Protein AF-A0AAN4WW87-F1 (afdb_monomer_lite)

pLDDT: mean 73.26, std 15.45, range [35.81, 91.38]

Structure (mmCIF, N/CA/C/O backbone):
data_AF-A0AAN4WW87-F1
#
_entry.id   AF-A0AAN4WW87-F1
#
loop_
_atom_site.group_PDB
_atom_site.id
_atom_site.type_symbol
_atom_site.label_atom_id
_atom_site.label_alt_id
_atom_site.label_comp_id
_atom_site.label_asym_id
_atom_site.label_entity_id
_atom_site.label_seq_id
_atom_site.pdbx_PDB_ins_code
_atom_site.Cartn_x
_atom_site.Cartn_y
_atom_site.Cartn_z
_atom_site.occupancy
_atom_site.B_iso_or_equiv
_atom_site.auth_seq_id
_atom_site.auth_comp_id
_atom_site.auth_asym_id
_atom_site.auth_atom_id
_atom_site.pdbx_PDB_model_num
ATOM 1 N N . MET A 1 1 ? -19.465 3.456 -8.765 1.00 35.81 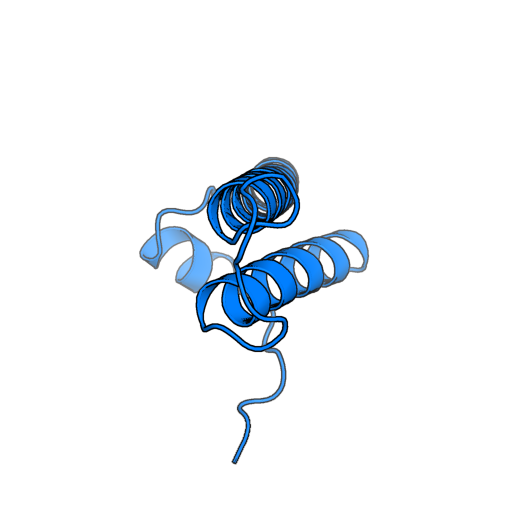1 MET A N 1
ATOM 2 C CA . MET A 1 1 ? -18.418 2.772 -9.561 1.00 35.81 1 MET A CA 1
ATOM 3 C C . MET A 1 1 ? -17.169 2.601 -8.701 1.00 35.81 1 MET A C 1
ATOM 5 O O . MET A 1 1 ? -16.387 3.532 -8.582 1.00 35.81 1 MET A O 1
ATOM 9 N N . THR A 1 2 ? -16.982 1.454 -8.047 1.00 40.78 2 THR A N 1
ATOM 10 C CA . THR A 1 2 ? -15.699 1.121 -7.407 1.00 40.78 2 THR A CA 1
ATOM 11 C C . THR A 1 2 ? -14.729 0.690 -8.507 1.00 40.78 2 THR A C 1
ATOM 13 O O . THR A 1 2 ? -15.041 -0.251 -9.244 1.00 40.78 2 THR A O 1
ATOM 16 N N . PRO A 1 3 ? -13.580 1.361 -8.705 1.00 44.72 3 PRO A N 1
ATOM 17 C CA . PRO A 1 3 ? -12.626 0.913 -9.703 1.00 44.72 3 PRO A CA 1
ATOM 18 C C . PRO A 1 3 ? -12.115 -0.456 -9.253 1.00 44.72 3 PRO A C 1
ATOM 20 O O . PRO A 1 3 ? -11.422 -0.564 -8.243 1.00 44.72 3 PRO A O 1
ATOM 23 N N . LYS A 1 4 ? -12.515 -1.508 -9.982 1.00 49.41 4 LYS A N 1
ATOM 24 C CA . LYS A 1 4 ? -12.000 -2.873 -9.835 1.00 49.41 4 LYS A CA 1
ATOM 25 C C . LYS A 1 4 ? -10.495 -2.787 -9.606 1.00 49.41 4 LYS A C 1
ATOM 27 O O . LYS A 1 4 ? -9.815 -2.229 -10.464 1.00 49.41 4 LYS A O 1
ATOM 32 N N . ASN A 1 5 ? -10.038 -3.316 -8.467 1.00 50.75 5 ASN A N 1
ATOM 33 C CA . ASN A 1 5 ? -8.650 -3.560 -8.063 1.00 50.75 5 ASN A CA 1
ATOM 34 C C . ASN A 1 5 ? -7.738 -3.825 -9.275 1.00 50.75 5 ASN A C 1
ATOM 36 O O . ASN A 1 5 ? -7.475 -4.970 -9.635 1.00 50.75 5 ASN A O 1
ATOM 40 N N . ARG A 1 6 ? -7.266 -2.769 -9.945 1.00 56.66 6 ARG A N 1
ATOM 41 C CA . ARG A 1 6 ? -6.224 -2.889 -10.956 1.00 56.66 6 ARG A CA 1
ATOM 42 C C . ARG A 1 6 ? -4.939 -2.956 -10.162 1.00 56.66 6 ARG A C 1
ATOM 44 O O . ARG A 1 6 ? -4.624 -2.022 -9.429 1.00 56.66 6 ARG A O 1
ATOM 51 N N . LEU A 1 7 ? -4.249 -4.083 -10.296 1.00 58.66 7 LEU A N 1
ATOM 52 C CA . LEU A 1 7 ? -2.876 -4.260 -9.847 1.00 58.66 7 LEU A CA 1
ATOM 53 C C . LEU A 1 7 ? -2.115 -2.991 -10.238 1.00 58.66 7 LEU A C 1
ATOM 55 O O . LEU A 1 7 ? -2.225 -2.556 -11.391 1.00 58.66 7 LEU A O 1
ATOM 59 N N . LEU A 1 8 ? -1.433 -2.359 -9.284 1.00 63.03 8 LEU A N 1
ATOM 60 C CA . LEU A 1 8 ? -0.548 -1.243 -9.589 1.00 63.03 8 LEU A CA 1
ATOM 61 C C . LEU A 1 8 ? 0.540 -1.756 -10.536 1.00 63.03 8 LEU A C 1
ATOM 63 O O . LEU A 1 8 ? 1.544 -2.312 -10.099 1.00 63.03 8 LEU A O 1
ATOM 67 N N . ARG A 1 9 ? 0.281 -1.628 -11.843 1.00 63.72 9 ARG A N 1
ATOM 68 C CA . ARG A 1 9 ? 1.232 -1.950 -12.906 1.00 63.72 9 ARG A CA 1
ATOM 69 C C . ARG A 1 9 ? 2.506 -1.157 -12.661 1.00 63.72 9 ARG A C 1
ATOM 71 O O . ARG A 1 9 ? 2.430 -0.036 -12.150 1.00 63.72 9 ARG A O 1
ATOM 78 N N . ASP A 1 10 ? 3.636 -1.743 -13.030 1.00 65.25 10 ASP A N 1
ATOM 79 C CA . ASP A 1 10 ? 4.961 -1.287 -12.614 1.00 65.25 10 ASP A CA 1
ATOM 80 C C . ASP A 1 10 ? 5.175 0.215 -12.848 1.00 65.25 10 ASP A C 1
ATOM 82 O O . ASP A 1 10 ? 5.569 0.915 -11.920 1.00 65.25 10 ASP A O 1
ATOM 86 N N . ASP A 1 11 ? 4.752 0.744 -13.997 1.00 67.19 11 ASP A N 1
ATOM 87 C CA . ASP A 1 11 ? 4.863 2.174 -14.325 1.00 67.19 11 ASP A CA 1
ATOM 88 C C . ASP A 1 11 ? 4.057 3.082 -13.389 1.00 67.19 11 ASP A C 1
ATOM 90 O O . ASP A 1 11 ? 4.496 4.164 -12.996 1.00 67.19 11 ASP A O 1
ATOM 94 N N . ARG A 1 12 ? 2.848 2.653 -13.010 1.00 71.12 12 ARG A N 1
ATOM 95 C CA . ARG A 1 12 ? 1.980 3.421 -12.109 1.00 71.12 12 ARG A CA 1
ATOM 96 C C . ARG A 1 12 ? 2.464 3.321 -10.668 1.00 71.12 12 ARG A C 1
ATOM 98 O O . ARG A 1 12 ? 2.368 4.297 -9.933 1.00 71.12 12 ARG A O 1
ATOM 105 N N . ALA A 1 13 ? 3.004 2.170 -10.280 1.00 72.94 13 ALA A N 1
ATOM 106 C CA . ALA A 1 13 ? 3.648 1.988 -8.989 1.00 72.94 13 ALA A CA 1
ATOM 107 C C . ALA A 1 13 ? 4.887 2.890 -8.845 1.00 72.94 13 ALA A C 1
ATOM 109 O O . ALA A 1 13 ? 5.017 3.560 -7.823 1.00 72.94 13 ALA A O 1
ATOM 110 N N . ILE A 1 14 ? 5.734 2.968 -9.878 1.00 73.38 14 ILE A N 1
ATOM 111 C CA . ILE A 1 14 ? 6.925 3.834 -9.903 1.00 73.38 14 ILE A CA 1
ATOM 112 C C . ILE A 1 14 ? 6.529 5.309 -9.779 1.00 73.38 14 ILE A C 1
ATOM 114 O O . ILE A 1 14 ? 7.081 6.019 -8.944 1.00 73.38 14 ILE A O 1
ATOM 118 N N . LYS A 1 15 ? 5.507 5.762 -10.521 1.00 78.25 15 LYS A N 1
ATOM 119 C CA . LYS A 1 15 ? 4.979 7.139 -10.406 1.00 78.25 15 LYS A CA 1
ATOM 120 C C . LYS A 1 15 ? 4.442 7.480 -9.012 1.00 78.25 15 LYS A C 1
ATOM 122 O O . LYS A 1 15 ? 4.429 8.643 -8.635 1.00 78.25 15 LYS A O 1
ATOM 127 N N . MET A 1 16 ? 3.995 6.480 -8.256 1.00 76.25 16 MET A N 1
ATOM 128 C CA . MET A 1 16 ? 3.537 6.636 -6.872 1.00 76.25 16 MET A CA 1
ATOM 129 C C . MET A 1 16 ? 4.669 6.477 -5.839 1.00 76.25 16 MET A C 1
ATOM 131 O O . MET A 1 16 ? 4.391 6.447 -4.644 1.00 76.25 16 MET A O 1
ATOM 135 N N . GLY A 1 17 ? 5.926 6.349 -6.279 1.00 81.56 17 GLY A N 1
ATOM 136 C CA . GLY A 1 17 ? 7.098 6.207 -5.410 1.00 81.56 17 GLY A CA 1
ATOM 137 C C . GLY A 1 17 ? 7.379 4.779 -4.931 1.00 81.56 17 GLY A C 1
ATOM 138 O O . GLY A 1 17 ? 8.251 4.577 -4.089 1.00 81.56 17 GLY A O 1
ATOM 139 N N . TYR A 1 18 ? 6.674 3.766 -5.445 1.00 85.31 18 TYR A N 1
ATOM 140 C CA . TYR A 1 18 ? 6.974 2.369 -5.123 1.00 85.31 18 TYR A CA 1
ATOM 141 C C . TYR A 1 18 ? 8.103 1.824 -5.997 1.00 85.31 18 TYR A C 1
ATOM 143 O O . TYR A 1 18 ? 8.228 2.158 -7.173 1.00 85.31 18 TYR A O 1
ATOM 151 N N . SER A 1 19 ? 8.887 0.901 -5.436 1.00 84.50 19 SER A N 1
ATOM 152 C CA . SER A 1 19 ? 9.960 0.224 -6.168 1.00 84.50 19 SER A CA 1
ATOM 153 C C . SER A 1 19 ? 9.443 -0.474 -7.429 1.00 84.50 19 SER A C 1
ATOM 155 O O . SER A 1 19 ? 8.378 -1.091 -7.395 1.00 84.50 19 SER A O 1
ATOM 157 N N . ALA A 1 20 ? 10.225 -0.422 -8.512 1.00 82.06 20 ALA A N 1
ATOM 158 C CA . ALA A 1 20 ? 9.987 -1.195 -9.731 1.00 82.06 20 ALA A CA 1
ATOM 159 C C . ALA A 1 20 ? 10.057 -2.712 -9.476 1.00 82.06 20 ALA A C 1
ATOM 161 O O . ALA A 1 20 ? 9.311 -3.475 -10.085 1.00 82.06 20 ALA A O 1
ATOM 162 N N . ASP A 1 21 ? 10.892 -3.144 -8.525 1.00 86.75 21 ASP A N 1
ATOM 163 C CA . ASP A 1 21 ? 11.013 -4.544 -8.127 1.00 86.75 21 ASP A CA 1
ATOM 164 C C . ASP A 1 21 ? 9.754 -5.004 -7.381 1.00 86.75 21 ASP A C 1
ATOM 166 O O . ASP A 1 21 ? 9.401 -4.520 -6.299 1.00 86.75 21 ASP A O 1
ATOM 170 N N . LYS A 1 22 ? 9.098 -6.007 -7.960 1.00 84.88 22 LYS A N 1
ATOM 171 C CA . LYS A 1 22 ? 7.870 -6.611 -7.452 1.00 84.88 22 LYS A CA 1
ATOM 172 C C . LYS A 1 22 ? 8.008 -7.172 -6.034 1.00 84.88 22 LYS A C 1
ATOM 174 O O . LYS A 1 22 ? 7.084 -7.017 -5.230 1.00 84.88 22 LYS A O 1
ATOM 179 N N . ARG A 1 23 ? 9.141 -7.800 -5.686 1.00 87.62 23 ARG A N 1
ATOM 180 C CA . ARG A 1 23 ? 9.380 -8.347 -4.336 1.00 87.62 23 ARG A CA 1
ATOM 181 C C . ARG A 1 23 ? 9.499 -7.220 -3.316 1.00 87.62 23 ARG A C 1
ATOM 183 O O . ARG A 1 23 ? 8.854 -7.286 -2.266 1.00 87.62 23 ARG A O 1
ATOM 190 N N . LYS A 1 24 ? 10.258 -6.171 -3.648 1.00 89.25 24 LYS A N 1
ATOM 191 C CA . LYS A 1 24 ? 10.409 -4.979 -2.796 1.00 89.25 24 LYS A CA 1
ATOM 192 C C . LYS A 1 24 ? 9.073 -4.266 -2.609 1.00 89.25 24 LYS A C 1
ATOM 194 O O . LYS A 1 24 ? 8.683 -3.988 -1.479 1.00 89.25 24 LYS A O 1
ATOM 199 N N . ARG A 1 25 ? 8.309 -4.074 -3.685 1.00 88.06 25 ARG A N 1
ATOM 200 C CA . ARG A 1 25 ? 6.980 -3.448 -3.655 1.00 88.06 25 ARG A CA 1
ATOM 201 C C . ARG A 1 25 ? 5.966 -4.235 -2.827 1.00 88.06 25 ARG A C 1
ATOM 203 O O . ARG A 1 25 ? 5.254 -3.646 -2.017 1.00 88.06 25 ARG A O 1
ATOM 210 N N . LYS A 1 26 ? 5.944 -5.567 -2.942 1.00 89.81 26 LYS A N 1
ATOM 211 C CA . LYS A 1 26 ? 5.123 -6.429 -2.074 1.00 89.81 26 LYS A CA 1
ATOM 212 C C . LYS A 1 26 ? 5.440 -6.194 -0.595 1.00 89.81 26 LYS A C 1
ATOM 214 O O . LYS A 1 26 ? 4.522 -6.050 0.213 1.00 89.81 26 LYS A O 1
ATOM 219 N N . ASN A 1 27 ? 6.724 -6.148 -0.240 1.00 91.38 27 ASN A N 1
ATOM 220 C CA . ASN A 1 27 ? 7.147 -5.887 1.135 1.00 91.38 27 ASN A CA 1
ATOM 221 C C . ASN A 1 27 ? 6.773 -4.468 1.583 1.00 91.38 27 ASN A C 1
ATOM 223 O O . ASN A 1 27 ? 6.232 -4.322 2.676 1.00 91.38 27 ASN A O 1
ATOM 227 N N . GLN A 1 28 ? 6.944 -3.460 0.724 1.00 90.25 28 GLN A N 1
ATOM 228 C CA . GLN A 1 28 ? 6.543 -2.077 0.996 1.00 90.25 28 GLN A CA 1
ATOM 229 C C . GLN A 1 28 ? 5.050 -1.979 1.336 1.00 90.25 28 GLN A C 1
ATOM 231 O O . GLN A 1 28 ? 4.681 -1.410 2.358 1.00 90.25 28 GLN A O 1
ATOM 236 N N . HIS A 1 29 ? 4.177 -2.607 0.540 1.00 91.19 29 HIS A N 1
ATOM 237 C CA . HIS A 1 29 ? 2.744 -2.622 0.834 1.00 91.19 29 HIS A CA 1
ATOM 238 C C . HIS A 1 29 ? 2.429 -3.315 2.170 1.00 91.19 29 HIS A C 1
ATOM 240 O O . HIS A 1 29 ? 1.585 -2.831 2.919 1.00 91.19 29 HIS A O 1
ATOM 246 N N . ARG A 1 30 ? 3.119 -4.412 2.516 1.00 90.81 30 ARG A N 1
ATOM 247 C CA . ARG A 1 30 ? 2.934 -5.084 3.817 1.00 90.81 30 ARG A CA 1
ATOM 248 C C . ARG A 1 30 ? 3.360 -4.205 4.993 1.00 90.81 30 ARG A C 1
ATOM 250 O O . ARG A 1 30 ? 2.669 -4.204 6.008 1.00 90.81 30 ARG A O 1
ATOM 257 N N . VAL A 1 31 ? 4.483 -3.497 4.872 1.00 91.31 31 VAL A N 1
ATOM 258 C CA . VAL A 1 31 ? 4.987 -2.587 5.913 1.00 91.31 31 VAL A CA 1
ATOM 259 C C . VAL A 1 31 ? 4.022 -1.419 6.103 1.00 91.31 31 VAL A C 1
ATOM 261 O O . VAL A 1 31 ? 3.556 -1.210 7.220 1.00 91.31 31 VAL A O 1
ATOM 264 N N . ASN A 1 32 ? 3.625 -0.751 5.018 1.00 87.50 32 ASN A N 1
ATOM 265 C CA . ASN A 1 32 ? 2.693 0.376 5.074 1.00 87.50 32 ASN A CA 1
ATOM 266 C C . ASN A 1 32 ? 1.337 -0.040 5.664 1.00 87.50 32 ASN A C 1
ATOM 268 O O . ASN A 1 32 ? 0.798 0.657 6.516 1.00 87.50 32 ASN A O 1
ATOM 272 N N . ALA A 1 33 ? 0.804 -1.210 5.284 1.00 87.94 33 ALA A N 1
ATOM 273 C CA . ALA A 1 33 ? -0.425 -1.733 5.879 1.00 87.94 33 ALA A CA 1
ATOM 274 C C . ALA A 1 33 ? -0.299 -1.930 7.397 1.00 87.94 33 ALA A C 1
ATOM 276 O O . ALA A 1 33 ? -1.203 -1.562 8.141 1.00 87.94 33 ALA A O 1
ATOM 277 N N . LYS A 1 34 ? 0.814 -2.507 7.867 1.00 86.62 34 LYS A N 1
ATOM 278 C CA . LYS A 1 34 ? 1.053 -2.707 9.304 1.00 86.62 34 LYS A CA 1
ATOM 279 C C . LYS A 1 34 ? 1.167 -1.383 10.050 1.00 86.62 34 LYS A C 1
ATOM 281 O O . LYS A 1 34 ? 0.599 -1.262 11.130 1.00 86.62 34 LYS A O 1
ATOM 286 N N . GLN A 1 35 ? 1.886 -0.420 9.479 1.00 85.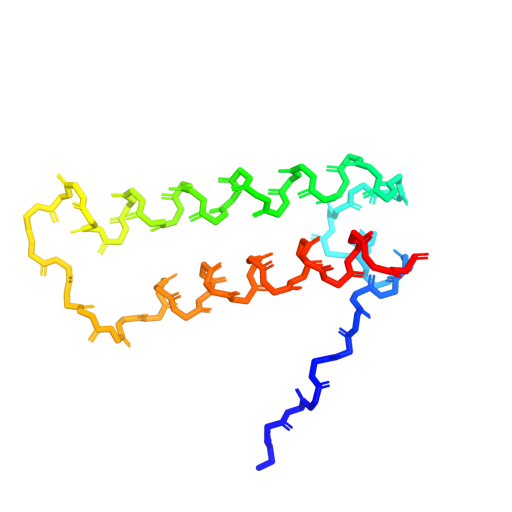88 35 GLN A N 1
ATOM 287 C CA . GLN A 1 35 ? 2.039 0.909 10.059 1.00 85.88 35 GLN A CA 1
ATOM 288 C C . GLN A 1 35 ? 0.683 1.605 10.185 1.00 85.88 35 GLN A C 1
ATOM 290 O O . GLN A 1 35 ? 0.304 1.989 11.285 1.00 85.88 35 GLN A O 1
ATOM 295 N N . LEU A 1 36 ? -0.100 1.631 9.105 1.00 83.50 36 LEU A N 1
ATOM 296 C CA . LEU A 1 36 ? -1.440 2.210 9.108 1.00 83.50 36 LEU A CA 1
ATOM 297 C C . LEU A 1 36 ? -2.375 1.514 10.097 1.00 83.50 36 LEU A C 1
ATOM 299 O O . LEU A 1 36 ? -3.163 2.183 10.742 1.00 83.50 36 LEU A O 1
ATOM 303 N N . LEU A 1 37 ? -2.303 0.191 10.266 1.00 79.88 37 LEU A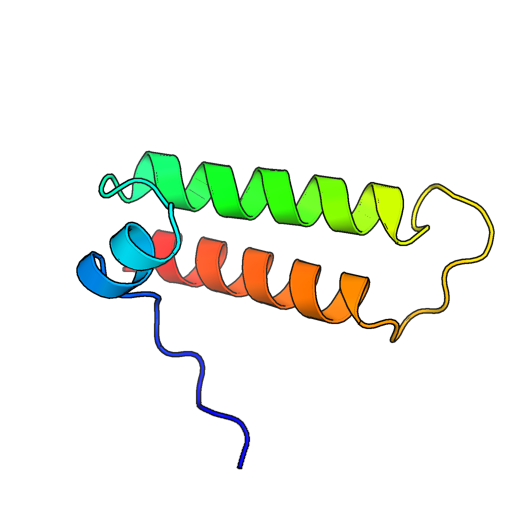 N 1
ATOM 304 C CA . LEU A 1 37 ? -3.119 -0.511 11.270 1.00 79.88 37 LEU A CA 1
ATOM 305 C C . LEU A 1 37 ? -2.681 -0.213 12.709 1.00 79.88 37 LEU A C 1
ATOM 307 O O . LEU A 1 37 ? -3.518 -0.199 13.614 1.00 79.88 37 LEU A O 1
ATOM 311 N N . ARG A 1 38 ? -1.383 0.021 12.925 1.00 78.25 38 ARG A N 1
ATOM 312 C CA . ARG A 1 38 ? -0.841 0.439 14.221 1.00 78.25 38 ARG A CA 1
ATOM 313 C C . ARG A 1 38 ? -1.287 1.862 14.561 1.00 78.25 38 ARG A C 1
ATOM 315 O O . ARG A 1 38 ? -1.758 2.081 15.671 1.00 78.25 38 ARG A O 1
ATOM 322 N N . GLU A 1 39 ? -1.184 2.781 13.603 1.00 71.50 39 GLU A N 1
ATOM 323 C CA . GLU A 1 39 ? -1.578 4.192 13.725 1.00 71.50 39 GLU A CA 1
ATOM 324 C C . GLU A 1 39 ? -3.101 4.368 13.805 1.00 71.50 39 GLU A C 1
ATOM 326 O O . GLU A 1 39 ? -3.589 5.129 14.632 1.00 71.50 39 GLU A O 1
ATOM 331 N N . ALA A 1 40 ? -3.871 3.603 13.025 1.00 63.38 40 ALA A N 1
ATOM 332 C CA . ALA A 1 40 ? -5.336 3.647 13.005 1.00 63.38 40 ALA A CA 1
ATOM 333 C C . ALA A 1 40 ? -6.003 3.045 14.251 1.00 63.38 40 ALA A C 1
ATOM 335 O O . ALA A 1 40 ? -7.224 2.919 14.284 1.00 63.38 40 ALA A O 1
ATOM 336 N N . GLY A 1 41 ? -5.233 2.651 15.264 1.00 55.91 41 GLY A N 1
ATOM 337 C CA . GLY A 1 41 ? -5.803 2.295 16.556 1.00 55.91 41 GLY A CA 1
ATOM 338 C C . GLY A 1 41 ? -6.179 0.831 16.753 1.00 55.91 41 GLY A C 1
ATOM 339 O O . GLY A 1 41 ? -6.982 0.536 17.630 1.00 55.91 41 GLY A O 1
ATOM 340 N N . PHE A 1 42 ? -5.565 -0.121 16.036 1.00 55.28 42 PHE A N 1
ATOM 341 C CA . PHE A 1 42 ? -5.603 -1.510 16.526 1.00 55.28 42 PHE A CA 1
ATOM 342 C C . PHE A 1 42 ? -4.802 -1.664 17.841 1.00 55.28 42 PHE A C 1
ATOM 344 O O . PHE A 1 42 ? -5.106 -2.542 18.640 1.00 55.28 42 PHE A O 1
ATOM 351 N N . PHE A 1 43 ? -3.816 -0.782 18.085 1.00 51.47 43 PHE A N 1
ATOM 352 C CA . PHE A 1 43 ? -3.041 -0.684 19.339 1.00 51.47 43 PHE A CA 1
ATOM 353 C C . PHE A 1 43 ? -3.108 0.694 20.030 1.00 51.47 43 PHE A C 1
ATOM 355 O O . PHE A 1 43 ? -2.629 0.828 21.152 1.00 51.47 43 PHE A O 1
ATOM 362 N N . ALA A 1 44 ? -3.694 1.712 19.395 1.00 48.44 44 ALA A N 1
ATOM 363 C CA . ALA A 1 44 ? -4.019 2.988 20.033 1.00 48.44 44 ALA A CA 1
ATOM 364 C C . ALA A 1 44 ? -5.516 2.980 20.370 1.00 48.44 44 ALA A C 1
ATOM 366 O O . ALA A 1 44 ? -6.355 2.913 19.474 1.00 48.44 44 ALA A O 1
ATOM 367 N N . GLN A 1 45 ? -5.844 2.960 21.661 1.00 48.41 45 GLN A N 1
ATOM 368 C CA . GLN A 1 45 ? -7.214 2.926 22.173 1.00 48.41 45 GLN A CA 1
ATOM 369 C C . GLN A 1 45 ? -8.091 3.983 21.464 1.00 48.41 45 GLN A C 1
ATOM 371 O O . GLN A 1 45 ? -7.872 5.174 21.647 1.00 48.41 45 GLN A O 1
ATOM 376 N N . GLY A 1 46 ? -9.069 3.563 20.648 1.00 51.59 46 GLY A N 1
ATOM 377 C CA . GLY A 1 46 ? -10.152 4.448 20.177 1.00 51.59 46 GLY A CA 1
ATOM 378 C C . GLY A 1 46 ? -10.356 4.618 18.664 1.00 51.59 46 GLY A C 1
ATOM 379 O O . GLY A 1 46 ? -11.283 5.319 18.264 1.00 51.59 46 GLY A O 1
ATOM 380 N N . GLY A 1 47 ? -9.568 3.984 17.792 1.00 47.66 47 GLY A N 1
ATOM 381 C CA . GLY A 1 47 ? -9.769 4.101 16.340 1.00 47.66 47 GLY A CA 1
ATOM 382 C C . GLY A 1 47 ? -10.925 3.237 15.816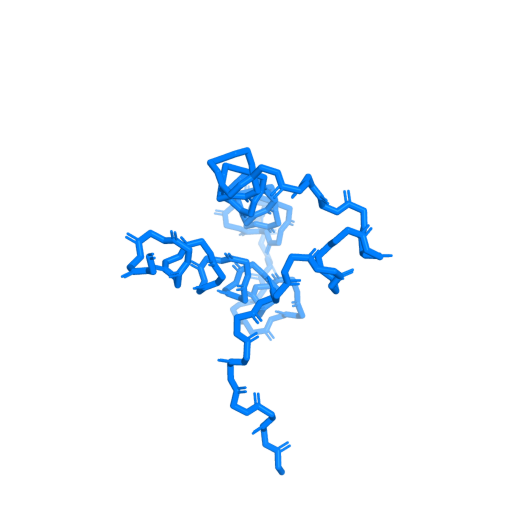 1.00 47.66 47 GLY A C 1
ATOM 383 O O . GLY A 1 47 ? -10.791 2.020 15.698 1.00 47.66 47 GLY A O 1
ATOM 384 N N . GLN A 1 48 ? -12.068 3.843 15.480 1.00 48.25 48 GLN A N 1
ATOM 385 C CA . GLN A 1 48 ? -13.243 3.138 14.946 1.00 48.25 48 GLN A CA 1
ATOM 386 C C . GLN A 1 48 ? -12.915 2.274 13.709 1.00 48.25 48 GLN A C 1
ATOM 388 O O . GLN A 1 48 ? -12.290 2.721 12.740 1.00 48.25 48 GLN A O 1
ATOM 393 N N . ARG A 1 49 ? -13.413 1.029 13.698 1.00 52.38 49 ARG A N 1
ATOM 394 C CA . ARG A 1 49 ? -13.449 0.179 12.497 1.00 52.38 49 ARG A CA 1
ATOM 395 C C . ARG A 1 49 ? -14.277 0.887 11.419 1.00 52.38 49 ARG A C 1
ATOM 397 O O . ARG A 1 49 ? -15.475 1.060 11.593 1.00 52.38 49 ARG A O 1
ATOM 404 N N . GLY A 1 50 ? -13.640 1.277 10.314 1.00 53.38 50 GLY A N 1
ATOM 405 C CA . GLY A 1 50 ? -14.291 1.998 9.208 1.00 53.38 50 GLY A CA 1
ATOM 406 C C . GLY A 1 50 ? -13.657 3.346 8.859 1.00 53.38 50 GLY A C 1
ATOM 407 O O . GLY A 1 50 ? -14.014 3.923 7.836 1.00 53.38 50 GLY A O 1
ATOM 408 N N . THR A 1 51 ? -12.684 3.816 9.644 1.00 60.03 51 THR A N 1
ATOM 409 C CA . THR A 1 51 ? -11.898 5.018 9.329 1.00 60.03 51 THR A CA 1
ATOM 410 C C . THR A 1 51 ? -11.082 4.855 8.041 1.00 60.03 51 THR A C 1
ATOM 412 O O . THR A 1 51 ? -10.686 3.748 7.654 1.00 60.03 51 THR A O 1
ATOM 415 N N . THR A 1 52 ? -10.792 5.979 7.378 1.00 69.88 52 THR A N 1
ATOM 416 C CA . THR A 1 52 ? -10.053 6.055 6.106 1.00 69.88 52 THR A CA 1
ATOM 417 C C . THR A 1 52 ? -8.742 5.262 6.148 1.00 69.88 52 THR A C 1
ATOM 419 O O . THR A 1 52 ? -8.417 4.550 5.201 1.00 69.88 52 THR A O 1
ATOM 422 N N . MET A 1 53 ? -8.020 5.282 7.273 1.00 72.88 53 MET A N 1
ATOM 423 C CA . MET A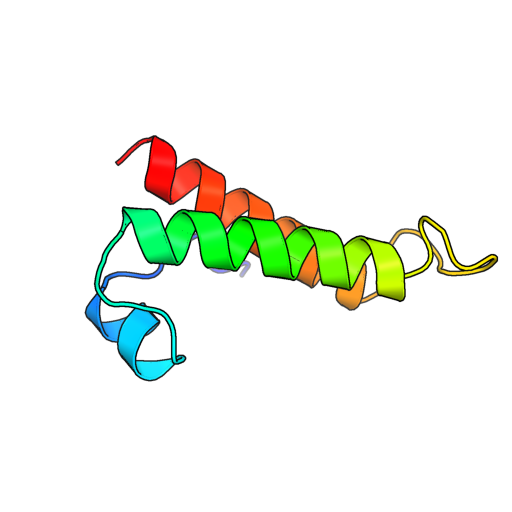 1 53 ? -6.750 4.561 7.426 1.00 72.88 53 MET A CA 1
ATOM 424 C C . MET A 1 53 ? -6.906 3.035 7.378 1.00 72.88 53 MET A C 1
ATOM 426 O O . MET A 1 53 ? -6.066 2.354 6.790 1.00 72.88 53 MET A O 1
ATOM 430 N N . HIS A 1 54 ? -7.995 2.479 7.923 1.00 76.81 54 HIS A N 1
ATOM 431 C CA . HIS A 1 54 ? -8.257 1.039 7.849 1.00 76.81 54 HIS A CA 1
ATOM 432 C C . HIS A 1 54 ? -8.552 0.596 6.408 1.00 76.81 54 HIS A C 1
ATOM 434 O O . HIS A 1 54 ? -8.087 -0.455 5.961 1.00 76.81 54 HIS A O 1
ATOM 440 N N . GLN A 1 55 ? -9.286 1.417 5.653 1.00 77.88 55 GLN A N 1
ATOM 441 C CA . GLN A 1 55 ? -9.560 1.164 4.237 1.00 77.88 55 GLN A CA 1
ATOM 442 C C . GLN A 1 55 ? -8.279 1.237 3.395 1.00 77.88 55 GLN A C 1
ATOM 444 O O . GLN A 1 55 ? -8.046 0.365 2.556 1.00 77.88 55 GLN A O 1
ATOM 449 N N . VAL A 1 56 ? -7.411 2.217 3.664 1.00 81.44 56 VAL A N 1
ATOM 450 C CA . VAL A 1 56 ? -6.107 2.345 2.996 1.00 81.44 56 VAL A CA 1
ATOM 451 C C . VAL A 1 56 ? -5.201 1.159 3.346 1.00 81.44 56 VAL A C 1
ATOM 453 O O . VAL A 1 56 ? -4.604 0.555 2.455 1.00 81.44 56 VAL A O 1
ATOM 456 N N . ALA A 1 57 ? -5.160 0.731 4.610 1.00 85.19 57 ALA A N 1
ATOM 457 C CA . ALA A 1 57 ? -4.414 -0.460 5.013 1.00 85.19 57 ALA A CA 1
ATOM 458 C C . ALA A 1 57 ? -4.909 -1.730 4.301 1.00 85.19 57 ALA A C 1
ATOM 460 O O . ALA A 1 57 ? -4.103 -2.533 3.822 1.00 85.19 57 ALA A O 1
ATOM 461 N N . LYS A 1 58 ? -6.232 -1.899 4.176 1.00 84.50 58 LYS A N 1
ATOM 462 C CA . LYS A 1 58 ? -6.833 -3.008 3.426 1.00 84.50 58 LYS A CA 1
ATOM 463 C C . LYS A 1 58 ? -6.433 -2.969 1.952 1.00 84.50 58 LYS A C 1
ATOM 465 O O . LYS A 1 58 ? -6.032 -3.997 1.412 1.00 84.50 58 LYS A O 1
ATOM 470 N N . TRP A 1 59 ? -6.458 -1.790 1.332 1.00 86.69 59 TRP A N 1
ATOM 471 C CA . TRP A 1 59 ? -5.981 -1.611 -0.037 1.00 86.69 59 TRP A CA 1
ATOM 472 C C . TRP A 1 59 ? -4.516 -2.050 -0.190 1.00 86.69 59 TRP A C 1
ATOM 474 O O . TRP A 1 59 ? -4.207 -2.823 -1.096 1.00 86.69 59 TRP A O 1
ATOM 484 N N . HIS A 1 60 ? -3.625 -1.662 0.730 1.00 88.56 60 HIS A N 1
ATOM 485 C CA . HIS A 1 60 ? -2.229 -2.116 0.715 1.00 88.56 60 HIS A CA 1
ATOM 486 C C . HIS A 1 60 ? -2.104 -3.646 0.821 1.00 88.56 60 HIS A C 1
ATOM 488 O O . HIS A 1 60 ? -1.326 -4.258 0.084 1.00 88.56 60 HIS A O 1
ATOM 494 N N . LEU A 1 61 ? -2.874 -4.288 1.703 1.00 88.62 61 LEU A N 1
ATOM 495 C CA . LEU A 1 61 ? -2.872 -5.750 1.829 1.00 88.62 61 LEU A CA 1
ATOM 496 C C . LEU A 1 61 ? -3.348 -6.439 0.551 1.00 88.62 61 LEU A C 1
ATOM 498 O O . LEU A 1 61 ? -2.758 -7.441 0.138 1.00 88.62 61 LEU A O 1
ATOM 502 N N . ASP A 1 62 ? -4.381 -5.901 -0.089 1.00 87.06 62 ASP A N 1
ATOM 503 C CA . ASP A 1 62 ? -4.904 -6.447 -1.335 1.00 87.06 62 ASP A CA 1
ATOM 504 C C . ASP A 1 62 ? -3.894 -6.285 -2.479 1.00 87.06 62 ASP A C 1
ATOM 506 O O . ASP A 1 62 ? -3.656 -7.249 -3.208 1.00 87.06 62 ASP A O 1
ATOM 510 N N . GLN A 1 63 ? -3.182 -5.154 -2.567 1.00 85.25 63 GLN A N 1
ATOM 511 C CA . GLN A 1 63 ? -2.070 -4.996 -3.516 1.00 85.25 63 GLN A CA 1
ATOM 512 C C . GLN A 1 63 ? -0.956 -6.026 -3.268 1.00 85.25 63 GLN A C 1
ATOM 514 O O . GLN A 1 63 ? -0.491 -6.676 -4.204 1.00 85.25 63 GLN A O 1
ATOM 519 N N . ALA A 1 64 ? -0.560 -6.250 -2.010 1.00 87.75 64 ALA A N 1
ATOM 520 C CA . ALA A 1 64 ? 0.457 -7.249 -1.677 1.00 87.75 64 ALA A CA 1
ATOM 521 C C . ALA A 1 64 ? 0.029 -8.681 -2.052 1.00 87.75 64 ALA A C 1
ATOM 523 O O . ALA A 1 64 ? 0.853 -9.464 -2.527 1.00 87.75 64 ALA A O 1
ATOM 524 N N . ARG A 1 65 ? -1.253 -9.025 -1.862 1.00 86.31 65 ARG A N 1
ATOM 525 C CA . ARG A 1 65 ? -1.828 -10.321 -2.268 1.00 86.31 65 ARG A CA 1
ATOM 526 C C . ARG A 1 65 ? -1.840 -10.481 -3.780 1.00 86.31 65 ARG A C 1
ATOM 528 O O 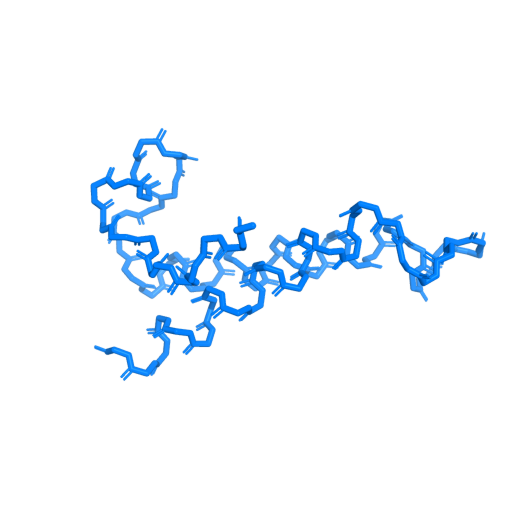. ARG A 1 65 ? -1.481 -11.542 -4.278 1.00 86.31 65 ARG A O 1
ATOM 535 N N . MET A 1 66 ? -2.221 -9.435 -4.504 1.00 84.12 66 MET A N 1
ATOM 536 C CA . MET A 1 66 ? -2.218 -9.437 -5.964 1.00 84.12 66 MET A CA 1
ATOM 537 C C . MET A 1 66 ? -0.803 -9.630 -6.524 1.00 84.12 66 MET A C 1
ATOM 539 O O . MET A 1 66 ? -0.608 -10.470 -7.395 1.00 84.12 66 MET A O 1
ATOM 543 N N . LEU A 1 67 ? 0.198 -8.942 -5.964 1.00 82.31 67 LEU A N 1
ATOM 544 C CA . LEU A 1 67 ? 1.611 -9.099 -6.343 1.00 82.31 67 LEU A CA 1
ATOM 545 C C . LEU A 1 67 ? 2.201 -10.468 -5.973 1.00 82.31 67 LEU A C 1
ATOM 547 O O . LEU A 1 67 ? 3.234 -10.843 -6.513 1.00 82.31 67 LEU A O 1
ATOM 551 N N . ALA A 1 68 ? 1.610 -11.199 -5.028 1.00 81.56 68 ALA A N 1
ATOM 552 C CA . ALA A 1 68 ? 2.040 -12.558 -4.701 1.00 81.56 68 ALA A CA 1
ATOM 553 C C . ALA A 1 68 ? 1.462 -13.618 -5.654 1.00 81.56 68 ALA A C 1
ATOM 555 O O . ALA A 1 68 ? 1.980 -14.728 -5.683 1.00 81.56 68 ALA A O 1
ATOM 556 N N . ARG A 1 69 ? 0.375 -13.288 -6.367 1.00 78.38 69 ARG A N 1
ATOM 557 C CA . ARG A 1 69 ? -0.349 -14.197 -7.269 1.00 78.38 69 ARG A CA 1
ATOM 558 C C . ARG A 1 69 ? -0.010 -14.001 -8.746 1.00 78.38 69 ARG A C 1
ATOM 560 O O . ARG A 1 69 ? -0.245 -14.922 -9.519 1.00 78.38 69 ARG A O 1
ATOM 567 N N . SER A 1 70 ? 0.443 -12.808 -9.139 1.00 62.88 70 SER A N 1
ATOM 568 C CA . SER A 1 70 ? 1.032 -12.585 -10.465 1.00 62.88 70 SER A CA 1
ATOM 569 C C . SER A 1 70 ? 2.439 -13.146 -10.539 1.00 62.88 70 SER A C 1
ATOM 571 O O . SER A 1 70 ? 3.056 -12.975 -11.606 1.00 62.88 70 SER A O 1
#

Secondary structure (DSSP, 8-state):
---------HHHHHHTT--SSHHHHHHHHHHHHHHHHIIIIISSTT--TT-HHHHHHHHHHHHHHHHHH-

Sequence (70 aa):
MTPKNRLLRDDRAIKMGYSADKRKRKNQHRVNAKQLLREAGFFAQGGQRGTTMHQVAKWHLDQARMLARS

Foldseek 3Di:
DPPPPDQCPLVNCVVVVADSDLVRNLVVLQVQLVVLCCVQPPPPPDRDDPDPSNVSSVSSNVNSVVSVVD

Radius of gyration: 12.94 Å; chains: 1; bounding box: 29×21×36 Å